Protein AF-A0A1H6XAY5-F1 (afdb_monomer)

Organism: NCBI:txid84035

pLDDT: mean 72.15, std 17.46, range [40.84, 96.06]

Secondary structure (DSSP, 8-state):
-B-TTT-PBPPTTS--TTS---SS---PPPPHHHHHH-----------------------TT---------TTSHHHHHHHHHHHHHHHHHHHIIIIIHHHHHHHHHHHHHHHHHHHHHHHH-

Foldseek 3Di:
DADPPPRDDDDPVRDDPVDPPDDPDPPDDDDPVCVVVDDDDDDDPDPDPDPDDDDPPPPDVPDDDPPPPPPCPPPPVVVVVVVVVVVVVVVVCCVVPVVVVVVVVVVVVVVVVVVVVVVVVVD

Structure (mmCIF, N/CA/C/O backbone):
data_AF-A0A1H6XAY5-F1
#
_entry.id   AF-A0A1H6XAY5-F1
#
loop_
_atom_site.group_PDB
_atom_site.id
_atom_site.type_symbol
_atom_site.label_atom_id
_atom_site.label_alt_id
_atom_site.label_comp_id
_atom_site.label_asym_id
_atom_site.label_entity_id
_atom_site.label_seq_id
_atom_site.pdbx_PDB_ins_code
_atom_site.Cartn_x
_atom_site.Cartn_y
_atom_site.Cartn_z
_atom_site.occupancy
_atom_site.B_iso_or_equiv
_atom_site.auth_seq_id
_atom_site.auth_comp_id
_atom_site.auth_asym_id
_atom_site.auth_atom_id
_atom_site.pdbx_PDB_model_num
ATOM 1 N N . MET A 1 1 ? -62.477 15.178 59.915 1.00 59.75 1 MET A N 1
ATOM 2 C CA . MET A 1 1 ? -61.668 15.957 58.936 1.00 59.75 1 MET A CA 1
ATOM 3 C C . MET A 1 1 ? -61.640 15.154 57.638 1.00 59.75 1 MET A C 1
ATOM 5 O O . MET A 1 1 ? -61.600 13.936 57.740 1.00 59.75 1 MET A O 1
ATOM 9 N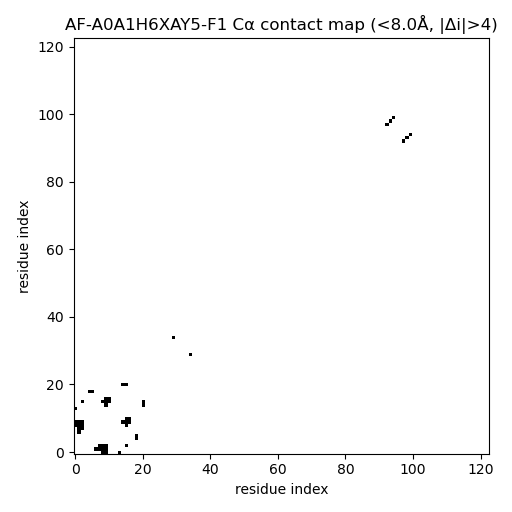 N . ARG A 1 2 ? -61.762 15.760 56.447 1.00 62.28 2 ARG A N 1
ATOM 10 C CA . ARG A 1 2 ? -61.815 15.010 55.171 1.00 62.28 2 ARG A CA 1
ATOM 11 C C . ARG A 1 2 ? -60.472 15.047 54.449 1.00 62.28 2 ARG A C 1
ATOM 13 O O . ARG A 1 2 ? -59.831 16.092 54.410 1.00 62.28 2 ARG A O 1
ATOM 20 N N . CYS A 1 3 ? -60.051 13.919 53.885 1.00 65.44 3 CYS A N 1
ATOM 21 C CA . CYS A 1 3 ? -58.801 13.799 53.138 1.00 65.44 3 CYS A CA 1
ATOM 22 C C . CYS A 1 3 ? -58.851 14.580 51.819 1.00 65.44 3 CYS A C 1
ATOM 24 O O . CYS A 1 3 ? -59.754 14.378 51.017 1.00 65.44 3 CYS A O 1
ATOM 26 N N . SER A 1 4 ? -57.847 15.414 51.543 1.00 66.88 4 SER A N 1
ATOM 27 C CA . SER A 1 4 ? -57.763 16.220 50.314 1.00 66.88 4 SER A CA 1
ATOM 28 C C . SER A 1 4 ? -57.571 15.398 49.032 1.00 66.88 4 SER A C 1
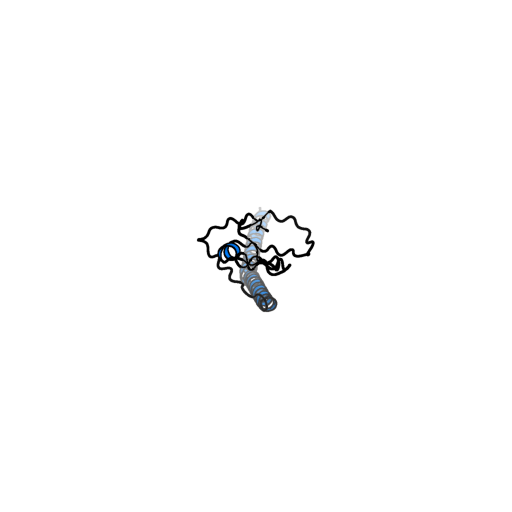ATOM 30 O O . SER A 1 4 ? -57.883 15.879 47.947 1.00 66.88 4 SER A O 1
ATOM 32 N N . LYS A 1 5 ? -57.084 14.154 49.138 1.00 65.19 5 LYS A N 1
ATOM 33 C CA . LYS A 1 5 ? -56.838 13.254 47.996 1.00 65.19 5 LYS A CA 1
ATOM 34 C C . LYS A 1 5 ? -58.026 12.354 47.661 1.00 65.19 5 LYS A C 1
ATOM 36 O O . LYS A 1 5 ? -58.310 12.150 46.488 1.00 65.19 5 LYS A O 1
ATOM 41 N N . CYS A 1 6 ? -58.694 11.789 48.668 1.00 71.56 6 CYS A N 1
ATOM 42 C CA . CYS A 1 6 ? -59.777 10.817 48.462 1.00 71.56 6 CYS A CA 1
ATOM 43 C C . CYS A 1 6 ? -61.152 11.300 48.949 1.00 71.56 6 CYS A C 1
ATOM 45 O O . CYS A 1 6 ? -62.129 10.567 48.823 1.00 71.56 6 CYS A O 1
ATOM 47 N N . ASN A 1 7 ? -61.232 12.515 49.503 1.00 68.19 7 ASN A N 1
ATOM 48 C CA . ASN A 1 7 ? -62.433 13.180 50.021 1.00 68.19 7 ASN A CA 1
ATOM 49 C C . ASN A 1 7 ? -63.260 12.367 51.037 1.00 68.19 7 ASN A C 1
ATOM 51 O O . ASN A 1 7 ? -64.431 12.662 51.273 1.00 68.19 7 ASN A O 1
ATOM 55 N N . ARG A 1 8 ? -62.646 11.352 51.656 1.00 73.88 8 ARG A N 1
ATOM 56 C CA . ARG A 1 8 ? -63.244 10.524 52.709 1.00 73.88 8 ARG A CA 1
ATOM 57 C C . ARG A 1 8 ? -62.874 11.027 54.099 1.00 73.88 8 ARG A C 1
ATOM 59 O O . ARG A 1 8 ? -61.921 11.791 54.261 1.00 73.88 8 ARG A O 1
ATOM 66 N N . GLU A 1 9 ? -63.665 10.628 55.087 1.00 67.12 9 GLU A N 1
ATOM 67 C CA . GLU A 1 9 ? -63.443 10.973 56.491 1.00 67.12 9 GLU A CA 1
ATOM 68 C C . GLU A 1 9 ? -62.183 10.278 57.020 1.00 67.12 9 GLU A C 1
ATOM 70 O O . GLU A 1 9 ? -61.944 9.107 56.736 1.00 67.12 9 GLU A O 1
ATOM 75 N N . MET A 1 10 ? -61.333 11.052 57.696 1.00 68.25 10 MET A N 1
ATOM 76 C CA . MET A 1 10 ? -60.117 10.573 58.352 1.00 68.25 10 MET A CA 1
ATOM 77 C C . MET A 1 10 ? -60.447 9.986 59.725 1.00 68.25 10 MET A C 1
ATOM 79 O O . MET A 1 10 ? -61.352 10.488 60.396 1.00 68.25 10 MET A O 1
ATOM 83 N N . ASP A 1 11 ? -59.652 9.006 60.155 1.00 66.94 11 ASP A N 1
ATOM 84 C CA . ASP A 1 11 ? -59.723 8.451 61.506 1.00 66.94 11 ASP A CA 1
ATOM 85 C C . ASP A 1 11 ? -59.224 9.469 62.550 1.00 66.94 11 ASP A C 1
ATOM 87 O O . ASP A 1 11 ? -58.533 10.441 62.230 1.00 66.94 11 ASP A O 1
ATOM 91 N N . GLU A 1 12 ? -59.555 9.241 63.823 1.00 65.00 12 GLU A N 1
ATOM 92 C CA . GLU A 1 12 ? -59.298 10.157 64.952 1.00 65.00 12 GLU A CA 1
ATOM 93 C C . GLU A 1 12 ? -57.807 10.488 65.170 1.00 65.00 12 GLU A C 1
ATOM 95 O O . GLU A 1 12 ? -57.466 11.478 65.812 1.00 65.00 12 GLU A O 1
ATOM 100 N N . THR A 1 13 ? -56.909 9.693 64.583 1.00 63.22 13 THR A N 1
ATOM 101 C CA . THR A 1 13 ? -55.449 9.880 64.600 1.00 63.22 13 THR A CA 1
ATOM 102 C C . THR A 1 13 ? -54.913 10.694 63.415 1.00 63.22 13 THR A C 1
ATOM 104 O O . THR A 1 13 ? -53.700 10.833 63.261 1.00 63.22 13 THR A O 1
ATOM 107 N N . GLY A 1 14 ? -55.789 11.239 62.562 1.00 59.12 14 GLY A N 1
ATOM 108 C CA . GLY A 1 14 ? -55.413 12.068 61.410 1.00 59.12 14 GLY A CA 1
ATOM 109 C C . GLY A 1 14 ? -54.816 11.289 60.233 1.00 59.12 14 GLY A C 1
ATOM 110 O O . GLY A 1 14 ? -54.339 11.898 59.275 1.00 59.12 14 GLY A O 1
ATOM 111 N N . LYS A 1 15 ? -54.846 9.950 60.278 1.00 60.19 15 LYS A N 1
ATOM 112 C CA . LYS A 1 15 ? -54.394 9.075 59.190 1.00 60.19 15 LYS A CA 1
ATOM 113 C C . LYS A 1 15 ? -55.562 8.621 58.317 1.00 60.19 15 LYS A C 1
ATOM 115 O O . LYS A 1 15 ? -56.677 8.393 58.777 1.00 60.19 15 LYS A O 1
ATOM 120 N N . CYS A 1 16 ? -55.287 8.513 57.023 1.00 61.78 16 CYS A N 1
ATOM 121 C CA . CYS A 1 16 ? -56.227 8.037 56.02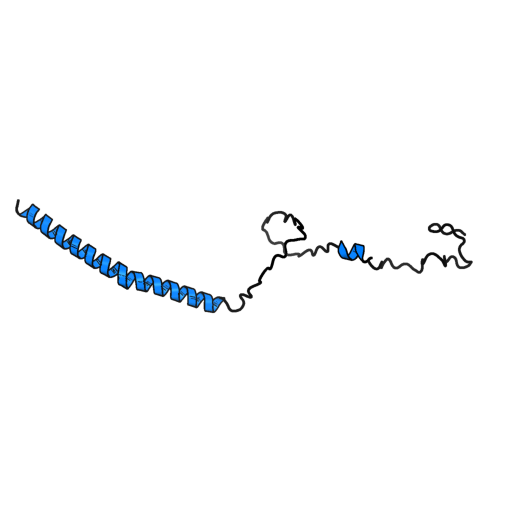0 1.00 61.78 16 CYS A CA 1
ATOM 122 C C . CYS A 1 16 ? -55.995 6.542 55.791 1.00 61.78 16 CYS A C 1
ATOM 124 O O . CYS A 1 16 ? -55.087 6.167 55.064 1.00 61.78 16 CYS A O 1
ATOM 126 N N . SER A 1 17 ? -56.834 5.678 56.355 1.00 64.88 17 SER A N 1
ATOM 127 C CA . SER A 1 17 ? -56.683 4.216 56.223 1.00 64.88 17 SER A CA 1
ATOM 128 C C . SER A 1 17 ? -56.899 3.672 54.796 1.00 64.88 17 SER A C 1
ATOM 130 O O . SER A 1 17 ? -56.658 2.501 54.531 1.00 64.88 17 SER A O 1
ATOM 132 N N . TYR A 1 18 ? -57.348 4.517 53.861 1.00 62.78 18 TYR A N 1
ATOM 133 C CA . TYR A 1 18 ? -57.600 4.162 52.456 1.00 62.78 18 TYR A CA 1
ATOM 134 C C . TYR A 1 18 ? -56.562 4.705 51.481 1.00 62.78 18 TYR A C 1
ATOM 136 O O . TYR A 1 18 ? -56.525 4.293 50.323 1.00 62.78 18 TYR A O 1
ATOM 144 N N . CYS A 1 19 ? -55.795 5.700 51.904 1.00 62.81 19 CYS A N 1
ATOM 145 C CA . CYS A 1 19 ? -54.782 6.323 51.087 1.00 62.81 19 CYS A CA 1
ATOM 146 C C . CYS A 1 19 ? -53.499 6.253 51.887 1.00 62.81 19 CYS A C 1
ATOM 148 O O . CYS A 1 19 ? -53.406 6.890 52.928 1.00 62.81 19 CYS A O 1
ATOM 150 N N . ASP A 1 20 ? -52.579 5.418 51.415 1.00 55.44 20 ASP A N 1
ATOM 151 C CA . ASP A 1 20 ? -51.370 4.956 52.099 1.00 55.44 20 ASP A CA 1
ATOM 152 C C . ASP A 1 20 ? -50.342 6.090 52.285 1.00 55.44 20 ASP A C 1
ATOM 154 O O . ASP A 1 20 ? -49.224 6.070 51.783 1.00 55.44 20 ASP A O 1
ATOM 158 N N . LEU A 1 21 ? -50.759 7.157 52.964 1.00 56.00 21 LEU A N 1
ATOM 159 C CA . LEU A 1 21 ? -49.923 8.252 53.422 1.00 56.00 21 LEU A CA 1
ATOM 160 C C . LEU A 1 21 ? -49.356 7.843 54.779 1.00 56.00 21 LEU A C 1
ATOM 162 O O . LEU A 1 21 ? -49.720 8.370 55.833 1.00 56.00 21 LEU A O 1
ATOM 166 N N . VAL A 1 22 ? -48.471 6.852 54.735 1.00 50.06 22 VAL A N 1
ATOM 167 C CA . VAL A 1 22 ? -47.498 6.607 55.790 1.00 50.06 22 VAL A CA 1
ATOM 168 C C . VAL A 1 22 ? -46.204 7.283 55.361 1.00 50.06 22 VAL A C 1
ATOM 170 O O . VAL A 1 22 ? -45.479 6.749 54.539 1.00 50.06 22 VAL A O 1
ATOM 173 N N . GLY A 1 23 ? -45.921 8.435 55.967 1.00 47.97 23 GLY A N 1
ATOM 174 C CA . GLY A 1 23 ? -44.555 8.921 56.152 1.00 47.97 23 GLY A CA 1
ATOM 175 C C . GLY A 1 23 ? -43.891 9.586 54.946 1.00 47.97 23 GLY A C 1
ATOM 176 O O . GLY A 1 23 ? -44.023 9.173 53.800 1.00 47.97 23 GLY A O 1
ATOM 177 N N . ASP A 1 24 ? -43.159 10.648 55.251 1.00 49.81 24 ASP A N 1
ATOM 178 C CA . ASP A 1 24 ? -42.239 11.352 54.368 1.00 49.81 24 ASP A CA 1
ATOM 179 C C . ASP A 1 24 ? -41.092 10.447 53.881 1.00 49.81 24 ASP A C 1
ATOM 181 O O . ASP A 1 24 ? -39.994 10.492 54.424 1.00 49.81 24 ASP A O 1
ATOM 185 N N . ASP A 1 25 ? -41.319 9.666 52.826 1.00 51.53 25 ASP A N 1
ATOM 186 C CA . ASP A 1 25 ? -40.244 9.097 52.009 1.00 51.53 25 ASP A CA 1
ATOM 187 C C . ASP A 1 25 ? -40.612 9.237 50.522 1.00 51.53 25 ASP A C 1
ATOM 189 O O . ASP A 1 25 ? -41.463 8.501 50.017 1.00 51.53 25 ASP A O 1
ATOM 193 N N . PRO A 1 26 ? -39.985 10.151 49.753 1.00 61.22 26 PRO A N 1
ATOM 194 C CA . PRO A 1 26 ? -40.231 10.283 48.316 1.00 61.22 26 PRO A CA 1
ATOM 195 C C . PRO A 1 26 ? -39.572 9.151 47.504 1.00 61.22 26 PRO A C 1
ATOM 197 O O . PRO A 1 26 ? -39.221 9.333 46.337 1.00 61.22 26 PRO A O 1
ATOM 200 N N . VAL A 1 27 ? -39.387 7.967 48.096 1.00 61.41 27 VAL A N 1
ATOM 201 C CA . VAL A 1 27 ? -38.853 6.792 47.405 1.00 61.41 27 VAL A CA 1
ATOM 202 C C . VAL A 1 27 ? -40.015 6.056 46.750 1.00 61.41 27 VAL A C 1
ATOM 204 O O . VAL A 1 27 ? -40.571 5.089 47.266 1.00 61.41 27 VAL A O 1
ATOM 207 N N . ARG A 1 28 ? -40.411 6.551 45.578 1.00 71.62 28 ARG A N 1
ATOM 208 C CA . ARG A 1 28 ? -41.400 5.891 44.726 1.00 71.62 28 ARG A CA 1
ATOM 209 C C . ARG A 1 28 ? -40.739 4.746 43.962 1.00 71.62 28 ARG A C 1
ATOM 211 O O . ARG A 1 28 ? -39.818 4.974 43.180 1.00 71.62 28 ARG A O 1
ATOM 218 N N . VAL A 1 29 ? -41.251 3.530 44.137 1.00 74.00 29 VAL A N 1
ATOM 219 C CA . VAL A 1 29 ? -40.895 2.390 43.281 1.00 74.00 29 VAL A CA 1
ATOM 220 C C . VAL A 1 29 ? -41.441 2.652 41.878 1.00 74.00 29 VAL A C 1
ATOM 222 O O 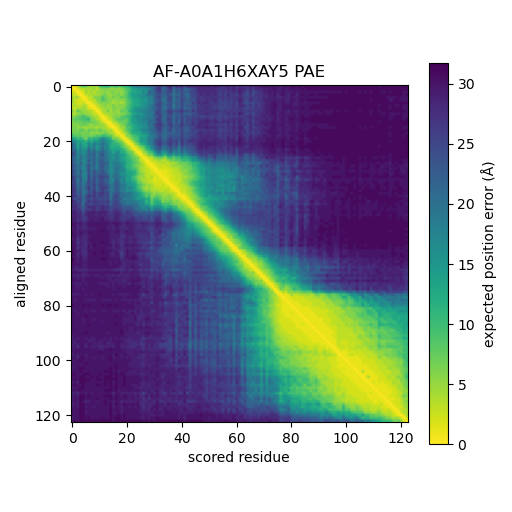. VAL A 1 29 ? -42.625 2.943 41.707 1.00 74.00 29 VAL A O 1
ATOM 225 N N . MET A 1 30 ? -40.561 2.601 40.881 1.00 75.94 30 MET A N 1
ATOM 226 C CA . MET A 1 30 ? -40.909 2.851 39.483 1.00 75.94 30 MET A CA 1
ATOM 227 C C . MET A 1 30 ? -41.889 1.785 38.966 1.00 75.94 30 MET A C 1
ATOM 229 O O . MET A 1 30 ? -41.744 0.603 39.292 1.00 75.94 30 MET A O 1
ATOM 233 N N . SER A 1 31 ? -42.886 2.187 38.170 1.00 77.00 31 SER A N 1
ATOM 234 C CA . SER A 1 31 ? -43.815 1.234 37.548 1.00 77.00 31 SER A CA 1
ATOM 235 C C . SER A 1 31 ? -43.130 0.443 36.420 1.00 77.00 31 SER A C 1
ATOM 237 O O . SER A 1 31 ? -42.104 0.868 35.885 1.00 77.00 31 SER A O 1
ATOM 239 N N . GLN A 1 32 ? -43.688 -0.709 36.022 1.00 74.69 32 GLN A N 1
ATOM 240 C CA . GLN A 1 32 ? -43.109 -1.518 34.933 1.00 74.69 32 GLN A CA 1
ATOM 241 C C . GLN A 1 32 ? -43.059 -0.766 33.590 1.00 74.69 32 GLN A C 1
ATOM 243 O O . GLN A 1 32 ? -42.132 -0.956 32.806 1.00 74.69 32 GLN A O 1
ATOM 248 N N . GLU A 1 33 ? -44.023 0.118 33.331 1.00 75.06 33 GLU A N 1
ATOM 249 C CA . GLU A 1 33 ? -44.074 0.935 32.111 1.00 75.06 33 GLU A CA 1
ATOM 250 C C . GLU A 1 33 ? -43.015 2.046 32.125 1.00 75.06 33 GLU A C 1
ATOM 252 O O . GLU A 1 33 ? -42.346 2.311 31.122 1.00 75.06 33 GLU A O 1
ATOM 257 N N . GLU A 1 34 ? -42.813 2.669 33.287 1.00 72.00 34 GLU A N 1
ATOM 258 C CA . GLU A 1 34 ? -41.775 3.681 33.480 1.00 72.00 34 GLU A CA 1
ATOM 259 C C . GLU A 1 34 ? -40.381 3.068 33.379 1.00 72.00 34 GLU A C 1
ATOM 261 O O . GLU A 1 34 ? -39.489 3.680 32.798 1.00 72.00 34 GLU A O 1
ATOM 266 N N . GLN A 1 35 ? -40.211 1.830 33.847 1.00 75.31 35 GLN A N 1
ATOM 267 C CA . GLN A 1 35 ? -38.973 1.080 33.669 1.00 75.31 35 GLN A CA 1
ATOM 268 C C . GLN A 1 35 ? -38.636 0.851 32.196 1.00 75.31 35 GLN A C 1
ATOM 270 O O . GLN A 1 35 ? -37.472 0.963 31.816 1.00 75.31 35 GLN A O 1
ATOM 275 N N . ALA A 1 36 ? -39.639 0.568 31.364 1.00 73.62 36 ALA A N 1
ATOM 276 C CA . ALA A 1 36 ? -39.439 0.351 29.935 1.00 73.62 36 ALA A CA 1
ATOM 277 C C . ALA A 1 36 ? -39.059 1.637 29.177 1.00 73.62 36 ALA A C 1
ATOM 279 O O . ALA A 1 36 ? -38.389 1.566 28.149 1.00 73.62 36 ALA A O 1
ATOM 280 N N . THR A 1 37 ? -39.461 2.805 29.688 1.00 76.44 37 THR A N 1
ATOM 281 C CA . THR A 1 37 ? -39.254 4.111 29.030 1.00 76.44 37 THR A CA 1
ATOM 282 C C . THR A 1 37 ? -38.114 4.921 29.666 1.00 76.44 37 THR A C 1
ATOM 284 O O . THR A 1 37 ? -37.772 6.005 29.194 1.00 76.44 37 THR A O 1
ATOM 287 N N . TYR A 1 38 ? -37.496 4.413 30.735 1.00 79.12 38 TYR A N 1
ATOM 288 C CA . TYR A 1 38 ? -36.454 5.127 31.462 1.00 79.12 38 TYR A CA 1
ATOM 289 C C . TYR A 1 38 ? -35.175 5.272 30.623 1.00 79.12 38 TYR A C 1
ATOM 291 O O . TYR A 1 38 ? -34.523 4.288 30.270 1.00 79.12 38 TYR A O 1
ATOM 299 N N . HIS A 1 39 ? -34.789 6.515 30.329 1.00 75.69 39 HIS A N 1
ATOM 300 C CA . HIS A 1 39 ? -33.554 6.845 29.618 1.00 75.69 39 HIS A CA 1
ATOM 301 C C . HIS A 1 39 ? -32.530 7.420 30.601 1.00 75.69 39 HIS A C 1
ATOM 303 O O . HIS A 1 39 ? -32.519 8.613 30.898 1.00 75.69 39 HIS A O 1
ATOM 309 N N . GLY A 1 40 ? -31.684 6.546 31.148 1.00 76.38 40 GLY A N 1
ATOM 310 C CA . GLY A 1 40 ? -30.570 6.958 31.996 1.00 76.38 40 GLY A CA 1
ATOM 311 C C . GLY A 1 40 ? -29.478 7.618 31.156 1.00 76.38 40 GLY A C 1
ATOM 312 O O . GLY A 1 40 ? -28.923 6.984 30.262 1.00 76.38 40 GLY A O 1
ATOM 313 N N . VAL A 1 41 ? -29.154 8.878 31.444 1.00 73.69 41 VAL A N 1
ATOM 314 C CA . VAL A 1 41 ? -28.003 9.567 30.844 1.00 73.69 41 VAL A CA 1
ATOM 315 C C . VAL A 1 41 ? -26.845 9.509 31.833 1.00 73.69 41 VAL A C 1
ATOM 317 O O . VAL A 1 41 ? -26.945 10.030 32.940 1.00 73.69 41 VAL A O 1
ATOM 320 N N . THR A 1 42 ? -25.736 8.883 31.442 1.00 71.44 42 THR A N 1
ATOM 321 C CA . THR A 1 42 ? -24.482 8.938 32.204 1.00 71.44 42 THR A CA 1
ATOM 322 C C . THR A 1 42 ? -23.628 10.082 31.676 1.00 71.44 42 THR A C 1
ATOM 324 O O . THR A 1 42 ? -23.167 10.032 30.535 1.00 71.44 42 THR A O 1
ATOM 327 N N . ILE A 1 43 ? -23.413 11.109 32.496 1.00 61.91 43 ILE A N 1
ATOM 328 C CA . ILE A 1 43 ? -22.466 12.181 32.184 1.00 61.91 43 ILE A CA 1
ATOM 329 C C . ILE A 1 43 ? -21.063 11.633 32.458 1.00 61.91 43 ILE A C 1
ATOM 331 O O . ILE A 1 43 ? -20.748 11.258 33.583 1.00 61.91 43 ILE A O 1
ATOM 335 N N . ASN A 1 44 ? -20.241 11.532 31.415 1.00 60.47 44 ASN A N 1
ATOM 336 C CA . ASN A 1 44 ? -18.816 11.254 31.557 1.00 60.47 44 ASN A CA 1
ATOM 337 C C . ASN A 1 44 ? -18.072 12.593 31.589 1.00 60.47 44 ASN A C 1
ATOM 339 O O . ASN A 1 44 ? -18.046 13.295 30.581 1.00 60.47 44 ASN A O 1
ATOM 343 N N . ASP A 1 45 ? -17.402 12.902 32.699 1.00 55.88 45 ASP A N 1
ATOM 344 C CA . ASP A 1 45 ? -16.645 14.152 32.918 1.00 55.88 45 ASP A CA 1
ATOM 345 C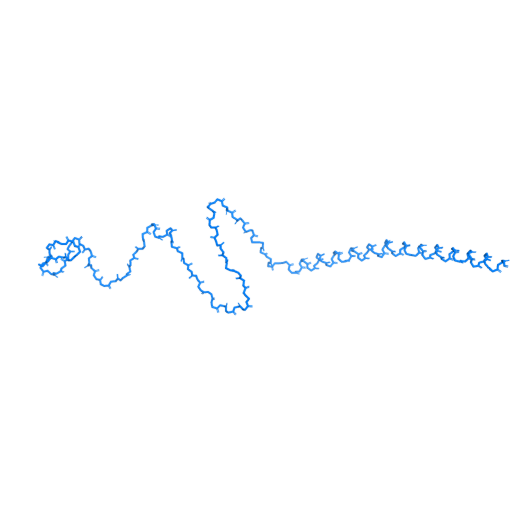 C . ASP A 1 45 ? -15.324 14.233 32.127 1.00 55.88 45 ASP A C 1
ATOM 347 O O . ASP A 1 45 ? -14.371 14.909 32.518 1.00 55.88 45 ASP A O 1
ATOM 351 N N . LYS A 1 46 ? -15.220 13.525 30.999 1.00 53.38 46 LYS A N 1
ATOM 352 C CA . LYS A 1 46 ? -14.063 13.657 30.116 1.00 53.38 46 LYS A CA 1
ATOM 353 C C . LYS A 1 46 ? -14.336 14.796 29.149 1.00 53.38 46 LYS A C 1
ATOM 355 O O . LYS A 1 46 ? -14.979 14.604 28.121 1.00 53.38 46 LYS A O 1
ATOM 360 N N . VAL A 1 47 ? -13.819 15.973 29.499 1.00 55.31 47 VAL A N 1
ATOM 361 C CA . VAL A 1 47 ? -13.606 17.094 28.578 1.00 55.31 47 VAL A CA 1
ATOM 362 C C . VAL A 1 47 ? -12.636 16.609 27.501 1.00 55.31 47 VAL A C 1
ATOM 364 O O . VAL A 1 47 ? -11.425 16.704 27.657 1.00 55.31 47 VAL A O 1
ATOM 367 N N . ASN A 1 48 ? -13.171 15.995 26.449 1.00 43.25 48 ASN A N 1
ATOM 368 C CA . ASN A 1 48 ? -12.428 15.730 25.230 1.00 43.25 48 ASN A CA 1
ATOM 369 C C . ASN A 1 48 ? -12.901 16.717 24.175 1.00 43.25 48 ASN A C 1
ATOM 371 O O . ASN A 1 48 ? -14.049 16.721 23.734 1.00 43.25 48 ASN A O 1
ATOM 375 N N . GLU A 1 49 ? -11.965 17.584 23.831 1.00 49.72 49 GLU A N 1
ATOM 376 C CA . GLU A 1 49 ? -12.015 18.582 22.786 1.00 49.72 49 GLU A CA 1
ATOM 377 C C . GLU A 1 49 ? -12.100 17.898 21.418 1.00 49.72 49 GLU A C 1
ATOM 379 O O . GLU A 1 49 ? -11.103 17.747 20.723 1.00 49.72 49 GLU A O 1
ATOM 384 N N . GLN A 1 50 ? -13.288 17.466 21.011 1.00 42.06 50 GLN A N 1
ATOM 385 C CA . GLN A 1 50 ? -13.606 17.249 19.604 1.00 42.06 50 GLN A CA 1
ATOM 386 C C . GLN A 1 50 ? -15.119 17.299 19.434 1.00 42.06 50 GLN A C 1
ATOM 388 O O . GLN A 1 50 ? -15.865 16.472 19.951 1.00 42.06 50 GLN A O 1
ATOM 393 N N . ALA A 1 51 ? -15.566 18.329 18.722 1.00 50.41 51 ALA A N 1
ATOM 394 C CA . ALA A 1 51 ? -16.930 18.469 18.259 1.00 50.41 51 ALA A CA 1
ATOM 395 C C . ALA A 1 51 ? -17.270 17.301 17.321 1.00 50.41 51 ALA A C 1
ATOM 397 O O . ALA A 1 51 ? -17.033 17.368 16.117 1.00 50.41 51 ALA A O 1
ATOM 398 N N . GLU A 1 52 ? -17.831 16.233 17.876 1.00 40.84 52 GLU A N 1
ATOM 399 C CA . GLU A 1 52 ? -18.429 15.152 17.107 1.00 40.84 52 GLU A CA 1
ATOM 400 C C . GLU A 1 52 ? -19.944 15.194 17.308 1.00 40.84 52 GLU A C 1
ATOM 402 O O . GLU A 1 52 ? -20.477 15.038 18.402 1.00 40.84 52 GLU A O 1
ATOM 407 N N . GLN A 1 53 ? -20.572 15.547 16.190 1.00 46.19 53 GLN A N 1
ATOM 408 C CA . GLN A 1 53 ? -21.977 15.670 15.823 1.00 46.19 53 GLN A CA 1
ATOM 409 C C . GLN A 1 53 ? -23.026 15.049 16.768 1.00 46.19 53 GLN A C 1
ATOM 411 O O . GLN A 1 53 ? -22.838 13.946 17.277 1.00 46.19 53 GLN A O 1
ATOM 416 N N . PRO A 1 54 ? -24.197 15.699 16.931 1.00 41.56 54 PRO A N 1
ATOM 417 C CA . PRO A 1 54 ? -25.282 15.151 17.732 1.00 41.56 54 PRO A CA 1
ATOM 418 C C . PRO A 1 54 ? -25.755 13.827 17.125 1.00 41.56 54 PRO A C 1
ATOM 420 O O . PRO A 1 54 ? -26.360 13.791 16.053 1.00 41.56 54 PRO A O 1
ATOM 423 N N . TYR A 1 55 ? -25.470 12.732 17.825 1.00 40.84 55 TYR A N 1
ATOM 424 C CA . TYR A 1 55 ? -25.980 11.407 17.515 1.00 40.84 55 TYR A CA 1
ATOM 425 C C . TYR A 1 55 ? -27.516 11.435 17.574 1.00 40.84 55 TYR A C 1
ATOM 427 O O . TYR A 1 55 ? -28.116 11.319 18.642 1.00 40.84 55 TYR A O 1
ATOM 435 N N . MET A 1 56 ? -28.176 11.582 16.421 1.00 42.94 56 MET A N 1
ATOM 436 C CA . MET A 1 56 ? -29.580 11.201 16.278 1.00 42.94 56 MET A CA 1
ATOM 437 C C . MET A 1 56 ? -29.661 9.681 16.429 1.00 42.94 56 MET A C 1
ATOM 439 O O . MET A 1 56 ? -29.414 8.931 15.483 1.00 42.94 56 MET A O 1
ATOM 443 N N . HIS A 1 57 ? -30.019 9.207 17.620 1.00 44.12 57 HIS A N 1
ATOM 444 C CA . HIS A 1 57 ? -30.482 7.836 17.790 1.00 44.12 57 HIS A CA 1
ATOM 445 C C . HIS A 1 57 ? -31.857 7.693 17.125 1.00 44.12 57 HIS A C 1
ATOM 447 O O . HIS A 1 57 ? -32.902 7.866 17.746 1.00 44.12 57 HIS A O 1
ATOM 453 N N . ILE A 1 58 ? -31.855 7.368 15.830 1.00 48.31 58 ILE A N 1
ATOM 454 C CA . ILE A 1 58 ? -33.026 6.822 15.145 1.00 48.31 58 ILE A CA 1
ATOM 455 C C . ILE A 1 58 ? -33.213 5.407 15.698 1.00 48.31 58 ILE A C 1
ATOM 457 O O . ILE A 1 58 ? -32.576 4.450 15.257 1.00 48.31 58 ILE A O 1
ATOM 461 N N . HIS A 1 59 ? -34.035 5.291 16.738 1.00 45.88 59 HIS A N 1
ATOM 462 C CA . HIS A 1 59 ? -34.412 4.019 17.338 1.00 45.88 59 HIS A CA 1
ATOM 463 C C . HIS A 1 59 ? -35.324 3.263 16.361 1.00 45.88 59 HIS A C 1
ATOM 465 O O . HIS A 1 59 ? -36.540 3.432 16.365 1.00 45.88 59 HIS A O 1
ATOM 471 N N . ASN A 1 60 ? -34.727 2.467 15.471 1.00 56.44 60 ASN A N 1
ATOM 472 C CA . ASN A 1 60 ? -35.45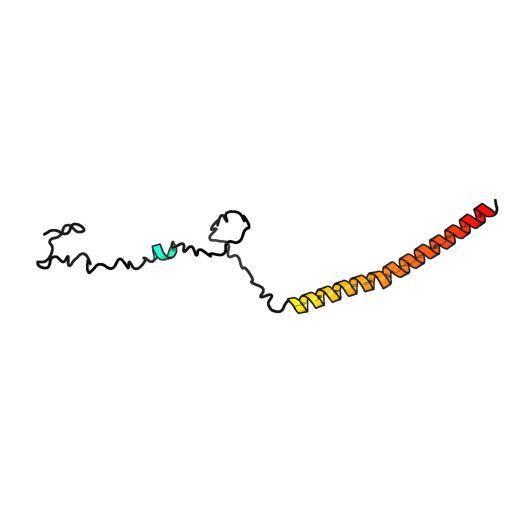6 1.541 14.612 1.00 56.44 60 ASN A CA 1
ATOM 473 C C . ASN A 1 60 ? -35.542 0.173 15.325 1.00 56.44 60 ASN A C 1
ATOM 475 O O . ASN A 1 60 ? -34.509 -0.489 15.470 1.00 56.44 60 ASN A O 1
ATOM 479 N N . PRO A 1 61 ? -36.726 -0.291 15.766 1.00 57.12 61 PRO A N 1
ATOM 480 C CA . PRO A 1 61 ? -36.873 -1.479 16.622 1.00 57.12 61 PRO A CA 1
ATOM 481 C C . PRO A 1 61 ? -36.516 -2.823 15.951 1.00 57.12 61 PRO A C 1
ATOM 483 O O . PRO A 1 61 ? -36.591 -3.871 16.589 1.00 57.12 61 PRO A O 1
ATOM 486 N N . TYR A 1 62 ? -36.095 -2.821 14.681 1.00 59.06 62 TYR A N 1
ATOM 487 C CA . TYR A 1 62 ? -35.811 -4.032 13.900 1.00 59.06 62 TYR A CA 1
ATOM 488 C C . TYR A 1 62 ? -34.327 -4.286 13.605 1.00 59.06 62 TYR A C 1
ATOM 490 O O . TYR A 1 62 ? -33.996 -5.322 13.026 1.00 59.06 62 TYR A O 1
ATOM 498 N N . GLN A 1 63 ? -33.412 -3.397 13.999 1.00 56.16 63 GLN A N 1
ATOM 499 C CA . GLN A 1 63 ? -32.013 -3.493 13.575 1.00 56.16 63 GLN A CA 1
ATOM 500 C C . GLN A 1 63 ? -31.095 -3.883 14.739 1.00 56.16 63 GLN A C 1
ATOM 502 O O . GLN A 1 63 ? -30.515 -3.050 15.429 1.00 56.16 63 GLN A O 1
ATOM 507 N N . LYS A 1 64 ? -30.959 -5.196 14.958 1.00 58.44 64 LYS A N 1
ATOM 508 C CA . LYS A 1 64 ? -29.978 -5.770 15.890 1.00 58.44 64 LYS A CA 1
ATOM 509 C C . LYS A 1 64 ? -28.578 -5.599 15.300 1.00 58.44 64 LYS A C 1
ATOM 511 O O . LYS A 1 64 ? -28.136 -6.408 14.486 1.00 58.44 64 LYS A O 1
ATOM 516 N N . VAL A 1 65 ? -27.889 -4.528 15.676 1.00 63.41 65 VAL A N 1
ATOM 517 C CA . VAL A 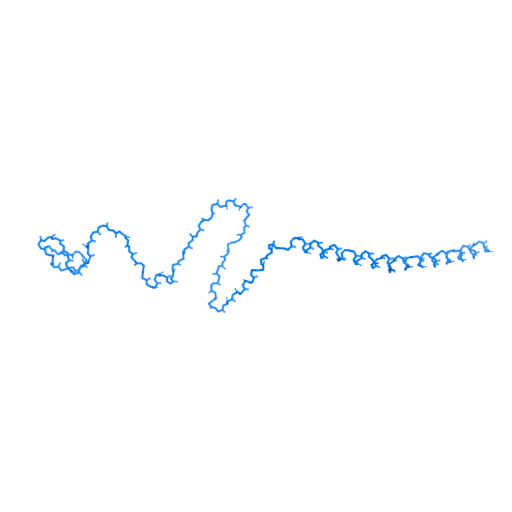1 65 ? -26.502 -4.296 15.261 1.00 63.41 65 VAL A CA 1
ATOM 518 C C . VAL A 1 65 ? -25.590 -5.199 16.094 1.00 63.41 65 VAL A C 1
ATOM 520 O O . VAL A 1 65 ? -25.319 -4.930 17.262 1.00 63.41 65 VAL A O 1
ATOM 523 N N . TYR A 1 66 ? -25.121 -6.296 15.494 1.00 56.81 66 TYR A N 1
ATOM 524 C CA . TYR A 1 66 ? -24.073 -7.138 16.071 1.00 56.81 66 TYR A CA 1
ATOM 525 C C . TYR A 1 66 ? -22.723 -6.426 15.952 1.00 56.81 66 TYR A C 1
ATOM 527 O O . TYR A 1 66 ? -21.977 -6.613 14.991 1.00 56.81 66 TYR A O 1
ATOM 535 N N . VAL A 1 67 ? -22.393 -5.611 16.949 1.00 62.28 67 VAL A N 1
ATOM 536 C CA . VAL A 1 67 ? -21.026 -5.125 17.148 1.00 62.28 67 VAL A CA 1
ATOM 537 C C . VAL A 1 67 ? -20.182 -6.272 17.701 1.00 62.28 67 VAL A C 1
ATOM 539 O O . VAL A 1 67 ? -20.190 -6.583 18.891 1.00 62.28 67 VAL A O 1
ATOM 542 N N . LYS A 1 68 ? -19.487 -6.980 16.803 1.00 62.47 68 LYS A N 1
ATOM 543 C CA . LYS A 1 68 ? -18.481 -7.970 17.193 1.00 62.47 68 LYS A CA 1
ATOM 544 C C . LYS A 1 68 ? -17.238 -7.219 17.654 1.00 62.47 68 LYS A C 1
ATOM 546 O O . LYS A 1 68 ? -16.384 -6.855 16.849 1.00 62.47 68 LYS A O 1
ATOM 551 N N . ASN A 1 69 ? -17.146 -7.011 18.960 1.00 52.28 69 ASN A N 1
ATOM 552 C CA . ASN A 1 69 ? -15.975 -6.437 19.608 1.00 52.28 69 ASN A CA 1
ATOM 553 C C . ASN A 1 69 ? -14.829 -7.453 19.493 1.00 52.28 69 ASN A C 1
ATOM 555 O O . ASN A 1 69 ? -14.703 -8.375 20.300 1.00 52.28 69 ASN A O 1
ATOM 559 N N . VAL A 1 70 ? -14.025 -7.348 18.437 1.00 61.62 70 VAL A N 1
ATOM 560 C CA . VAL A 1 70 ? -12.788 -8.119 18.315 1.00 61.62 70 VAL A CA 1
ATOM 561 C C . VAL A 1 70 ? -11.794 -7.555 19.323 1.00 61.62 70 VAL A C 1
ATOM 563 O O . VAL A 1 70 ? -11.278 -6.454 19.165 1.00 61.62 70 VAL A O 1
ATOM 566 N N . ASN A 1 71 ? -11.578 -8.298 20.407 1.00 56.50 71 ASN A N 1
ATOM 567 C CA . ASN A 1 71 ? -10.664 -7.928 21.478 1.00 56.50 71 ASN A CA 1
ATOM 568 C C . ASN A 1 71 ? -9.218 -7.902 20.941 1.00 56.50 71 ASN A C 1
ATOM 570 O O . ASN A 1 71 ? -8.527 -8.920 20.912 1.00 56.50 71 ASN A O 1
ATOM 574 N N . MET A 1 72 ? -8.764 -6.734 20.485 1.00 56.22 72 MET A N 1
ATOM 575 C CA . MET A 1 72 ? -7.419 -6.446 19.963 1.00 56.22 72 MET A CA 1
ATOM 576 C C . MET A 1 72 ? -6.371 -6.328 21.088 1.00 56.22 72 MET A C 1
ATOM 578 O O . MET A 1 72 ? -5.500 -5.467 21.070 1.00 56.22 72 MET A O 1
ATOM 582 N N . GLY A 1 73 ? -6.442 -7.199 22.099 1.00 55.78 73 GLY A N 1
ATOM 583 C CA . GLY A 1 73 ? -5.493 -7.214 23.222 1.00 55.78 73 GLY A CA 1
ATOM 584 C C . GLY A 1 73 ? -4.163 -7.911 22.904 1.00 55.78 73 GLY A C 1
ATOM 585 O O . GLY A 1 73 ? -3.157 -7.645 23.550 1.00 55.78 73 GLY A O 1
ATOM 586 N N . HIS A 1 74 ? -4.134 -8.778 21.884 1.00 55.78 74 HIS A N 1
ATOM 587 C CA . HIS A 1 74 ? -2.948 -9.548 21.470 1.00 55.78 74 HIS A CA 1
ATOM 588 C C . HIS A 1 74 ? -2.433 -9.160 20.067 1.00 55.78 74 HIS A C 1
ATOM 590 O O . HIS A 1 74 ? -1.537 -9.794 19.512 1.00 55.78 74 HIS A O 1
ATOM 596 N N . SER A 1 75 ? -3.008 -8.121 19.451 1.00 58.91 75 SER A N 1
ATOM 597 C CA . SER A 1 75 ? -2.808 -7.819 18.029 1.00 58.91 75 SER A CA 1
ATOM 598 C C . SER A 1 75 ? -1.495 -7.110 17.721 1.00 58.91 75 SER A C 1
ATOM 600 O O . SER A 1 75 ? -0.997 -7.232 16.615 1.00 58.91 75 SER A O 1
ATOM 602 N N . ASN A 1 76 ? -0.879 -6.388 18.656 1.00 69.44 76 ASN A N 1
ATOM 603 C CA . ASN A 1 76 ? 0.218 -5.485 18.283 1.00 69.44 76 ASN A CA 1
ATOM 604 C C . ASN A 1 76 ? 1.498 -6.212 17.843 1.00 69.44 76 ASN A C 1
ATOM 606 O O . ASN A 1 76 ? 2.228 -5.699 16.997 1.00 69.44 76 ASN A O 1
ATOM 610 N N . TRP A 1 77 ? 1.772 -7.406 18.374 1.00 82.69 77 TRP A N 1
ATOM 611 C CA . TRP A 1 77 ? 2.935 -8.197 17.963 1.00 82.69 77 TRP A CA 1
ATOM 612 C C . TRP A 1 77 ? 2.667 -8.995 16.681 1.00 82.69 77 TRP A C 1
ATOM 614 O O . TRP A 1 77 ? 3.469 -8.947 15.750 1.00 82.69 77 TRP A O 1
ATOM 624 N N . VAL A 1 78 ? 1.499 -9.639 16.584 1.00 83.88 78 VAL A N 1
ATOM 625 C CA . VAL A 1 78 ? 1.091 -10.387 15.384 1.00 83.88 78 VAL A CA 1
ATOM 626 C C . VAL A 1 78 ? 0.928 -9.449 14.188 1.00 83.88 78 VAL A C 1
ATOM 628 O O . VAL A 1 78 ? 1.456 -9.727 13.118 1.00 83.88 78 VAL A O 1
ATOM 631 N N . THR A 1 79 ? 0.286 -8.294 14.369 1.00 83.25 79 THR A N 1
ATOM 632 C CA . THR A 1 79 ? 0.136 -7.284 13.313 1.00 83.25 79 THR A CA 1
ATOM 633 C C . THR A 1 79 ? 1.491 -6.754 12.852 1.00 83.25 79 THR A C 1
ATOM 635 O O . THR A 1 79 ? 1.712 -6.641 11.650 1.00 83.25 79 THR A O 1
ATOM 638 N N . LYS A 1 80 ? 2.444 -6.500 13.762 1.00 84.88 80 LYS A N 1
ATOM 639 C CA . LYS A 1 80 ? 3.817 -6.125 13.378 1.00 84.88 80 LYS A CA 1
ATOM 640 C C . LYS A 1 80 ? 4.505 -7.210 12.548 1.00 84.88 80 LYS A C 1
ATOM 642 O O . LYS A 1 80 ? 5.175 -6.880 11.574 1.00 84.88 80 LYS A O 1
ATOM 647 N N . LEU A 1 81 ? 4.323 -8.480 12.905 1.00 91.25 81 LEU A N 1
ATOM 648 C CA . LEU A 1 81 ? 4.906 -9.606 12.177 1.00 91.25 81 LEU A CA 1
ATOM 649 C C . LEU A 1 81 ? 4.284 -9.765 10.784 1.00 91.25 81 LEU A C 1
ATOM 651 O O . LEU A 1 81 ? 5.010 -9.938 9.810 1.00 91.25 81 LEU A O 1
ATOM 655 N N . VAL A 1 82 ? 2.961 -9.625 10.669 1.00 92.44 82 VAL A N 1
ATOM 656 C CA . VAL A 1 82 ? 2.251 -9.653 9.380 1.00 92.44 82 VAL A CA 1
ATOM 657 C C . VAL A 1 82 ? 2.707 -8.502 8.485 1.00 92.44 82 VAL A C 1
ATOM 659 O O . VAL A 1 82 ? 3.030 -8.730 7.323 1.00 92.44 82 VAL A O 1
ATOM 662 N N . ILE A 1 83 ? 2.807 -7.283 9.024 1.00 90.44 83 ILE A N 1
ATOM 663 C CA . ILE A 1 83 ? 3.307 -6.124 8.272 1.00 90.44 83 ILE A CA 1
ATOM 664 C C . ILE A 1 83 ? 4.746 -6.370 7.807 1.00 90.44 83 ILE A C 1
ATOM 666 O O . ILE A 1 83 ? 5.049 -6.163 6.634 1.00 90.44 83 ILE A O 1
ATOM 670 N N . ALA A 1 84 ? 5.624 -6.853 8.691 1.00 93.06 84 ALA A N 1
ATOM 671 C CA . ALA A 1 84 ? 7.010 -7.152 8.340 1.00 93.06 84 ALA A CA 1
ATOM 672 C C . ALA A 1 84 ? 7.109 -8.204 7.223 1.00 93.06 84 ALA A C 1
ATOM 674 O O . ALA A 1 84 ? 7.907 -8.044 6.300 1.00 93.06 84 ALA A O 1
ATOM 675 N N . LEU A 1 85 ? 6.272 -9.242 7.268 1.00 95.06 85 LEU A N 1
ATOM 676 C CA . LEU A 1 85 ? 6.238 -10.298 6.257 1.00 95.06 85 LEU A CA 1
ATOM 677 C C . LEU A 1 85 ? 5.758 -9.757 4.904 1.00 95.06 85 LEU A C 1
ATOM 679 O O . LEU A 1 85 ? 6.383 -10.028 3.882 1.00 95.06 85 LEU A O 1
ATOM 683 N N . VAL A 1 86 ? 4.710 -8.929 4.892 1.00 95.19 86 VAL A N 1
ATOM 684 C CA . VAL A 1 86 ? 4.212 -8.285 3.664 1.00 95.19 86 VAL A CA 1
ATOM 685 C C . VAL A 1 86 ? 5.274 -7.371 3.051 1.00 95.19 86 VAL A C 1
ATOM 687 O O . VAL A 1 86 ? 5.531 -7.451 1.851 1.00 95.19 86 VAL A O 1
ATOM 690 N N . VAL A 1 87 ? 5.937 -6.541 3.861 1.00 95.19 87 VAL A N 1
ATOM 691 C CA . VAL A 1 87 ? 7.012 -5.658 3.380 1.00 95.19 87 VAL A CA 1
ATOM 692 C C . VAL A 1 87 ? 8.174 -6.476 2.813 1.00 95.19 87 VAL A C 1
ATOM 694 O O . VAL A 1 87 ? 8.665 -6.166 1.728 1.00 95.19 87 VAL A O 1
ATOM 697 N N . MET A 1 88 ? 8.581 -7.547 3.500 1.00 95.50 88 MET A N 1
ATOM 698 C CA . MET A 1 88 ? 9.631 -8.446 3.016 1.00 95.50 88 MET A CA 1
ATOM 699 C C . MET A 1 88 ? 9.238 -9.106 1.687 1.00 95.50 88 MET A C 1
ATOM 701 O O . MET A 1 88 ? 10.059 -9.163 0.773 1.00 95.50 88 MET A O 1
ATOM 705 N N . ALA A 1 89 ? 7.991 -9.562 1.549 1.00 94.88 89 ALA A N 1
ATOM 706 C CA . ALA A 1 89 ? 7.499 -10.184 0.323 1.00 94.88 89 ALA A CA 1
ATOM 707 C C . ALA A 1 89 ? 7.531 -9.211 -0.868 1.00 94.88 89 ALA A C 1
ATOM 709 O O . ALA A 1 89 ? 7.990 -9.578 -1.951 1.00 94.88 89 ALA A O 1
ATOM 710 N N . ILE A 1 90 ? 7.113 -7.957 -0.660 1.00 94.56 90 ILE A N 1
ATOM 711 C CA . ILE A 1 90 ? 7.180 -6.914 -1.694 1.00 94.56 90 ILE A CA 1
ATOM 712 C C . ILE A 1 90 ? 8.638 -6.628 -2.066 1.00 94.56 90 ILE A C 1
ATOM 714 O O . ILE A 1 90 ? 8.972 -6.592 -3.249 1.00 94.56 90 ILE A O 1
ATOM 718 N N . ALA A 1 91 ? 9.523 -6.473 -1.079 1.00 94.44 91 ALA A N 1
ATOM 719 C CA . ALA A 1 91 ? 10.941 -6.225 -1.327 1.00 94.44 91 ALA A CA 1
ATOM 720 C C . ALA A 1 91 ? 11.594 -7.372 -2.119 1.00 94.44 91 ALA A C 1
ATOM 722 O O . ALA A 1 91 ? 12.311 -7.121 -3.089 1.00 94.44 91 ALA A O 1
ATOM 723 N N . ALA A 1 92 ? 11.300 -8.624 -1.759 1.00 93.69 92 ALA A N 1
ATOM 724 C CA . ALA A 1 92 ? 11.787 -9.799 -2.474 1.00 93.69 92 ALA A CA 1
ATOM 725 C C . ALA A 1 92 ? 11.280 -9.833 -3.922 1.00 93.69 92 ALA A C 1
ATOM 727 O O . ALA A 1 92 ? 12.062 -10.086 -4.836 1.00 93.69 92 ALA A O 1
ATOM 728 N N . PHE A 1 93 ? 10.003 -9.516 -4.151 1.00 94.00 93 PHE A N 1
ATOM 729 C CA . PHE A 1 93 ? 9.441 -9.430 -5.499 1.00 94.00 93 PHE A CA 1
ATOM 730 C C . PHE A 1 93 ? 10.133 -8.350 -6.342 1.00 94.00 93 PHE A C 1
ATOM 732 O O . PHE A 1 93 ? 10.522 -8.606 -7.481 1.00 94.00 93 PHE A O 1
ATOM 739 N N . VAL A 1 94 ? 10.351 -7.156 -5.784 1.00 93.62 94 VAL A N 1
ATOM 740 C CA . VAL A 1 94 ? 11.051 -6.066 -6.482 1.00 93.62 94 VAL A CA 1
ATOM 741 C C . VAL A 1 94 ? 12.484 -6.477 -6.837 1.00 93.62 94 VAL A C 1
ATOM 743 O O . VAL A 1 94 ? 12.911 -6.294 -7.976 1.00 93.62 94 VAL A O 1
ATOM 746 N N . LEU A 1 95 ? 13.220 -7.086 -5.908 1.00 93.50 95 LEU A N 1
ATOM 747 C CA . LEU A 1 95 ? 14.600 -7.504 -6.163 1.00 93.50 95 LEU A CA 1
ATOM 748 C C . LEU A 1 95 ? 14.711 -8.697 -7.119 1.00 93.50 95 LEU A C 1
ATOM 750 O O . LEU A 1 95 ? 15.667 -8.766 -7.882 1.00 93.50 95 LEU A O 1
ATOM 754 N N . LEU A 1 96 ? 13.762 -9.632 -7.108 1.00 91.88 96 LEU A N 1
ATOM 755 C CA . LEU A 1 96 ? 13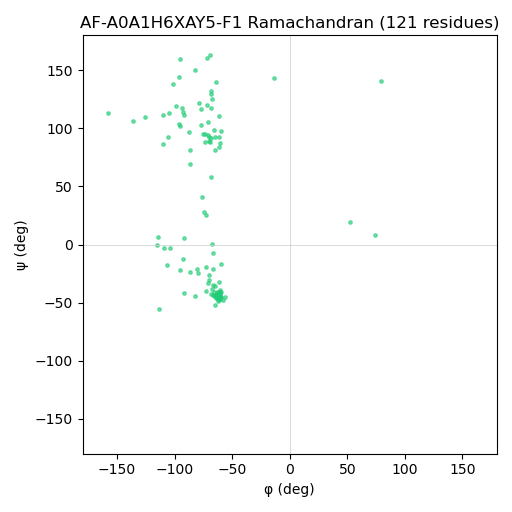.815 -10.807 -7.983 1.00 91.88 96 LEU A CA 1
ATOM 756 C C . LEU A 1 96 ? 13.208 -10.568 -9.362 1.00 91.88 96 LEU A C 1
ATOM 758 O O . LEU A 1 96 ? 13.558 -11.285 -10.291 1.00 91.88 96 LEU A O 1
ATOM 762 N N . VAL A 1 97 ? 12.305 -9.598 -9.512 1.00 92.00 97 VAL A N 1
ATOM 763 C CA . VAL A 1 97 ? 11.605 -9.352 -10.781 1.00 92.00 97 VAL A CA 1
ATOM 764 C C . VAL A 1 97 ? 11.995 -8.006 -11.372 1.00 92.00 97 VAL A C 1
ATOM 766 O O . VAL A 1 97 ? 12.481 -7.954 -12.500 1.00 92.00 97 VAL A O 1
ATOM 769 N N . ALA A 1 98 ? 11.840 -6.911 -10.626 1.00 91.12 98 ALA A N 1
ATOM 770 C CA . ALA A 1 98 ? 12.109 -5.581 -11.170 1.00 91.12 98 ALA A CA 1
ATOM 771 C C . ALA A 1 98 ? 13.603 -5.370 -11.463 1.00 91.12 98 ALA A C 1
ATOM 773 O O . ALA A 1 98 ? 13.944 -4.788 -12.490 1.00 91.12 98 ALA A O 1
ATOM 774 N N . LEU A 1 99 ? 14.496 -5.885 -10.613 1.00 92.06 99 LEU A N 1
ATOM 775 C CA . LEU A 1 99 ? 15.944 -5.755 -10.801 1.00 92.06 99 LEU A CA 1
ATOM 776 C C . LEU A 1 99 ? 16.467 -6.476 -12.059 1.00 92.06 99 LEU A C 1
ATOM 778 O O . LEU A 1 99 ? 17.123 -5.810 -12.861 1.00 92.06 99 LEU A O 1
ATOM 782 N N . PRO A 1 100 ? 16.194 -7.775 -12.314 1.00 92.31 100 PRO A N 1
ATOM 783 C CA . PRO A 1 100 ? 16.655 -8.407 -13.551 1.00 92.31 100 PRO A CA 1
ATOM 784 C C . PRO A 1 100 ? 16.003 -7.805 -14.796 1.00 92.31 100 PRO A C 1
ATOM 786 O O . PRO A 1 100 ? 16.683 -7.645 -15.806 1.00 92.31 100 PRO A O 1
ATOM 789 N N . VAL A 1 101 ? 14.731 -7.399 -14.732 1.00 94.69 101 VAL A N 1
ATOM 790 C CA . VAL A 1 101 ? 14.078 -6.693 -15.848 1.00 94.69 101 VAL A CA 1
ATOM 791 C C . VAL A 1 101 ? 14.780 -5.364 -16.139 1.00 94.69 101 VAL A C 1
ATOM 793 O O . VAL A 1 101 ? 15.053 -5.060 -17.300 1.00 94.69 101 VAL A O 1
ATOM 796 N N . ALA A 1 102 ? 15.135 -4.597 -15.106 1.00 93.88 102 ALA A N 1
ATOM 797 C CA . ALA A 1 102 ? 15.887 -3.357 -15.262 1.00 93.88 102 ALA A CA 1
ATOM 798 C C . ALA A 1 102 ? 17.286 -3.603 -15.849 1.00 93.88 102 ALA A C 1
ATOM 800 O O . ALA A 1 102 ? 17.689 -2.891 -16.766 1.00 93.88 102 ALA A O 1
ATOM 801 N N . LEU A 1 103 ? 18.004 -4.632 -15.383 1.00 94.94 103 LEU A N 1
ATOM 802 C CA . LEU A 1 103 ? 19.314 -5.000 -15.933 1.00 94.94 103 LEU A CA 1
ATOM 803 C C . LEU A 1 103 ? 19.231 -5.381 -17.414 1.00 94.94 103 LEU A C 1
ATOM 805 O O . LEU A 1 103 ? 20.054 -4.923 -18.205 1.00 94.94 103 LEU A O 1
ATOM 809 N N . ILE A 1 104 ? 18.226 -6.171 -17.803 1.00 95.88 104 ILE A N 1
ATOM 810 C CA . ILE A 1 104 ? 17.993 -6.528 -19.208 1.00 95.88 104 ILE A CA 1
ATOM 811 C C . ILE A 1 104 ? 17.679 -5.271 -20.024 1.00 95.88 104 ILE A C 1
ATOM 813 O O . ILE A 1 104 ? 18.271 -5.069 -21.083 1.00 95.88 104 ILE A O 1
ATOM 817 N N . GLY A 1 105 ? 16.800 -4.398 -19.525 1.00 95.88 105 GLY A N 1
ATOM 818 C CA . GLY A 1 105 ? 16.451 -3.144 -20.193 1.00 95.88 105 GLY A CA 1
ATOM 819 C C . GLY A 1 105 ? 17.658 -2.229 -20.409 1.00 95.88 105 GLY A C 1
ATOM 820 O O . GLY A 1 105 ? 17.859 -1.726 -21.514 1.00 95.88 105 GLY A O 1
ATOM 821 N N . ILE A 1 106 ? 18.502 -2.068 -19.386 1.00 95.62 106 ILE A N 1
ATOM 822 C CA . ILE A 1 106 ? 19.762 -1.318 -19.483 1.00 95.62 106 ILE A CA 1
ATOM 823 C C . ILE A 1 106 ? 20.698 -1.978 -20.500 1.00 95.62 106 ILE A C 1
ATOM 825 O O . ILE A 1 106 ? 21.257 -1.285 -21.346 1.00 95.62 106 ILE A O 1
ATOM 829 N N . GLY A 1 107 ? 20.833 -3.307 -20.467 1.00 95.38 107 GLY A N 1
ATOM 830 C CA . GLY A 1 107 ? 21.652 -4.053 -21.422 1.00 95.38 107 GLY A CA 1
ATOM 831 C C . GLY A 1 107 ? 21.218 -3.820 -22.869 1.00 95.38 107 GLY A C 1
ATOM 832 O O . GLY A 1 107 ? 22.044 -3.472 -23.712 1.00 95.38 107 GLY A O 1
ATOM 833 N N . ILE A 1 108 ? 19.916 -3.921 -23.149 1.00 96.06 108 ILE A N 1
ATOM 834 C CA . ILE A 1 108 ? 19.353 -3.624 -24.473 1.00 96.06 108 ILE A CA 1
ATOM 835 C C . ILE A 1 108 ? 19.629 -2.167 -24.852 1.00 96.06 108 ILE A C 1
ATOM 837 O O . ILE A 1 108 ? 20.080 -1.902 -25.965 1.00 96.06 108 ILE A O 1
ATOM 841 N N . GLY A 1 109 ? 19.411 -1.229 -23.928 1.00 95.62 109 GLY A N 1
ATOM 842 C CA . GLY A 1 109 ? 19.683 0.190 -24.147 1.00 95.62 109 GLY A CA 1
ATOM 843 C C . GLY A 1 109 ? 21.133 0.458 -24.550 1.00 95.62 109 GLY A C 1
ATOM 844 O O . GLY A 1 109 ? 21.370 1.176 -25.520 1.00 95.62 109 GLY A O 1
ATOM 845 N N . ILE A 1 110 ? 22.097 -0.168 -23.868 1.00 95.31 110 ILE A N 1
ATOM 846 C CA . ILE A 1 110 ? 23.528 -0.052 -24.187 1.00 95.31 110 ILE A CA 1
ATOM 847 C C . ILE A 1 110 ? 23.822 -0.620 -25.577 1.00 95.31 110 ILE A C 1
ATOM 849 O O . ILE A 1 110 ? 24.514 0.026 -26.361 1.00 95.31 110 ILE A O 1
ATOM 853 N N . VAL A 1 111 ? 23.289 -1.799 -25.906 1.00 95.25 111 VAL A N 1
ATOM 854 C CA . VAL A 1 111 ? 23.509 -2.433 -27.216 1.00 95.25 111 VAL A CA 1
ATOM 855 C C . VAL A 1 111 ? 22.955 -1.561 -28.342 1.00 95.25 111 VAL A C 1
ATOM 857 O O . VAL A 1 111 ? 23.665 -1.277 -29.305 1.00 95.25 111 VAL A O 1
ATOM 860 N N . VAL A 1 112 ? 21.715 -1.084 -28.208 1.00 95.50 112 VAL A N 1
ATOM 861 C CA . VAL A 1 112 ? 21.091 -0.187 -29.190 1.00 95.50 112 VAL A CA 1
ATOM 862 C C . VAL A 1 112 ? 21.898 1.103 -29.326 1.00 95.50 112 VAL A C 1
ATOM 864 O O . VAL A 1 112 ? 22.184 1.536 -30.441 1.00 95.50 112 VAL A O 1
ATOM 867 N N . TRP A 1 113 ? 22.315 1.695 -28.207 1.00 95.12 113 TRP A N 1
ATOM 868 C CA . TRP A 1 113 ? 23.119 2.913 -28.205 1.00 95.12 113 TRP A CA 1
ATOM 869 C C . TRP A 1 113 ? 24.476 2.725 -28.891 1.00 95.12 113 TRP A C 1
ATOM 871 O O . TRP A 1 113 ? 24.876 3.580 -29.681 1.00 95.12 113 TRP A O 1
ATOM 881 N N . LEU A 1 114 ? 25.160 1.604 -28.654 1.00 93.25 114 LEU A N 1
ATOM 882 C CA . LEU A 1 114 ? 26.421 1.276 -29.320 1.00 93.25 114 LEU A CA 1
ATOM 883 C C . LEU A 1 114 ? 26.237 1.093 -30.825 1.00 93.25 114 LEU A C 1
ATOM 885 O O . LEU A 1 114 ? 27.026 1.638 -31.591 1.00 93.25 114 LEU A O 1
ATOM 889 N N . ILE A 1 115 ? 25.186 0.390 -31.258 1.00 93.56 115 ILE A N 1
ATOM 890 C CA . ILE A 1 115 ? 24.889 0.204 -32.687 1.00 93.56 115 ILE A CA 1
ATOM 891 C C . ILE A 1 115 ? 24.624 1.559 -33.352 1.00 93.56 115 ILE A C 1
ATOM 893 O O . ILE A 1 115 ? 25.219 1.867 -34.383 1.00 93.56 115 ILE A O 1
ATOM 897 N N . LEU A 1 116 ? 23.780 2.399 -32.747 1.00 92.62 116 LEU A N 1
ATOM 898 C CA . LEU A 1 116 ? 23.485 3.737 -33.264 1.00 92.62 116 LEU A CA 1
ATOM 899 C C . LEU A 1 116 ? 24.729 4.633 -33.288 1.00 92.62 116 LEU A C 1
ATOM 901 O O . LEU A 1 116 ? 24.938 5.357 -34.257 1.00 92.62 116 LEU A O 1
ATOM 905 N N . THR A 1 117 ? 25.564 4.571 -32.250 1.00 91.50 117 THR A N 1
ATOM 906 C CA . THR A 1 117 ? 26.822 5.329 -32.170 1.00 91.50 117 THR A CA 1
ATOM 907 C C . THR A 1 117 ? 27.812 4.869 -33.234 1.00 91.50 117 THR A C 1
ATOM 909 O O . THR A 1 117 ? 28.443 5.704 -33.874 1.00 91.50 117 THR A O 1
ATOM 912 N N . PHE A 1 118 ? 27.917 3.561 -33.470 1.00 88.25 118 PHE A N 1
ATOM 913 C CA . PHE A 1 118 ? 28.787 2.996 -34.498 1.00 88.25 118 PHE A CA 1
ATOM 914 C C . PHE A 1 118 ? 28.329 3.393 -35.905 1.00 88.25 118 PHE A C 1
ATOM 916 O O . PHE A 1 118 ? 29.140 3.841 -36.707 1.00 88.25 118 PHE A O 1
ATOM 923 N N . ILE A 1 119 ? 27.025 3.323 -36.192 1.00 90.19 119 ILE A N 1
ATOM 924 C CA . ILE A 1 119 ? 26.466 3.758 -37.484 1.00 90.19 119 ILE A CA 1
ATOM 925 C C . ILE A 1 119 ? 26.663 5.266 -37.686 1.00 90.19 119 ILE A C 1
ATOM 927 O O . ILE A 1 119 ? 27.070 5.699 -38.760 1.00 90.19 119 ILE A O 1
ATOM 931 N N . ARG A 1 120 ? 26.419 6.073 -36.649 1.00 86.19 120 ARG A N 1
ATOM 932 C CA . ARG A 1 120 ? 26.569 7.535 -36.695 1.00 86.19 120 ARG A CA 1
ATOM 933 C C . ARG A 1 120 ? 28.026 8.006 -36.719 1.00 86.19 120 ARG A C 1
ATOM 935 O O . ARG A 1 120 ? 28.259 9.152 -37.071 1.00 86.19 120 ARG A O 1
ATOM 942 N N . GLY A 1 121 ? 28.976 7.166 -36.308 1.00 75.94 121 GLY A N 1
ATOM 943 C CA . GLY A 1 121 ? 30.412 7.434 -36.411 1.00 75.94 121 GLY A CA 1
ATOM 944 C C . GLY A 1 121 ? 31.062 6.904 -37.695 1.00 75.94 121 GLY A C 1
ATOM 945 O O . GLY A 1 121 ? 32.209 7.250 -37.961 1.00 75.94 121 GLY A O 1
ATOM 946 N N . TYR A 1 122 ? 30.368 6.050 -38.458 1.00 61.12 122 TYR A N 1
ATOM 947 C CA . TYR A 1 122 ? 30.847 5.487 -39.728 1.00 61.12 122 TYR A CA 1
ATOM 948 C C . TYR A 1 122 ? 30.355 6.267 -40.964 1.00 61.12 122 TYR A C 1
ATOM 950 O O . TYR A 1 122 ? 30.968 6.175 -4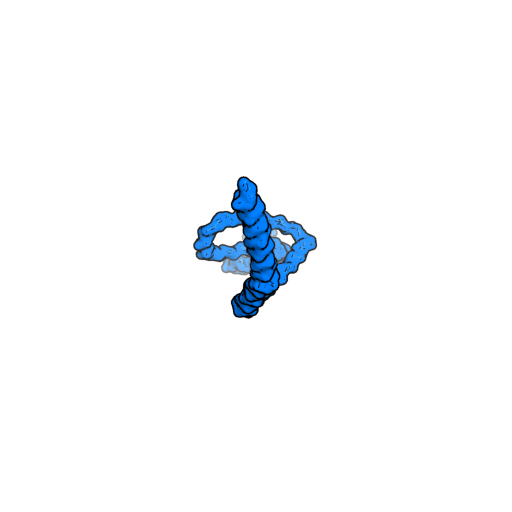2.026 1.00 61.12 122 TYR A O 1
ATOM 958 N N . MET A 1 123 ? 29.261 7.025 -40.830 1.00 49.19 123 MET A N 1
ATOM 959 C CA . MET A 1 123 ? 28.850 8.086 -41.766 1.00 49.19 123 MET A CA 1
ATOM 960 C C . MET A 1 123 ? 29.518 9.410 -41.410 1.00 49.19 123 MET A C 1
ATOM 962 O O . MET A 1 123 ? 29.862 10.145 -42.360 1.00 49.19 123 MET A O 1
#

Mean predicted aligned error: 21.33 Å

Solvent-accessible surface area (backbone atoms only — not comparable to full-atom values): 8239 Å² total; per-residue (Å²): 104,67,38,93,88,76,70,42,79,37,48,100,84,75,44,46,98,87,49,92,76,74,72,99,63,94,79,74,82,78,50,77,69,53,61,75,67,61,80,85,81,82,85,72,92,70,89,66,96,65,98,72,74,89,79,77,79,78,83,58,97,81,70,84,78,81,79,76,80,74,81,70,83,71,42,73,63,56,50,50,51,52,50,52,50,53,53,50,53,52,52,50,48,43,60,69,47,52,45,56,52,47,52,50,52,52,51,52,50,50,54,54,50,50,54,52,50,50,54,66,70,74,108

Radius of gyration: 41.54 Å; Cα contacts (8 Å, |Δi|>4): 25; chains: 1; bounding box: 94×29×107 Å

Sequence (123 aa):
MRCSKCNREMDETGKCSYCDLVGDDPVRVMSQEEQATYHGVTINDKVNEQAEQPYMHIHNPYQKVYVKNVNMGHSNWVTKLVIALVVMAIAAFVLLVALPVALIGIGIGIVVWLILTFIRGYM